Protein 3NPH (pdb70)

Sequence (131 aa):
ELRSRSTEEEVDAVILAVYRQVLGNDHLMSQERLTSAESLLRGREISVRDFVRAVALSEVYRQKFFHSNPQNRFIELNYKHLLGRAPYDQSEIAFHTDLYHQGGYEAEINSYIDSVEYTENFGDWVVPYFR

B-factor: mean 25.73, std 10.2, range [13.87, 83.49]

Structure (mmCIF, N/CA/C/O backbone):
data_3NPH
#
_entry.id   3NPH
#
_cell.length_a   55.675
_cell.length_b   55.675
_cell.length_c   79.187
_cell.angle_alpha   90.00
_cell.angle_beta   90.00
_cell.angle_gamma   90.00
#
_symmetry.space_group_name_H-M   'P 41 21 2'
#
loop_
_entity.id
_entity.type
_entity.pdbx_description
1 polymer 'Phycobilisome 32.1 kDa linker polypeptide, phycocyanin-associated, rod 2'
2 water water
#
loop_
_atom_site.group_PDB
_atom_site.id
_atom_site.type_symbol
_atom_site.label_atom_id
_atom_site.label_alt_id
_atom_site.label_comp_id
_atom_site.label_asym_id
_atom_site.label_entity_id
_atom_site.label_seq_id
_atom_site.pdbx_PDB_ins_code
_atom_site.Cartn_x
_atom_site.Cartn_y
_atom_site.Cartn_z
_atom_site.occupancy
_atom_site.B_iso_or_equiv
_atom_site.auth_seq_id
_atom_site.auth_comp_id
_atom_site.auth_asym_id
_atom_site.auth_atom_id
_atom_site.pdbx_PDB_model_num
ATOM 1 N N . GLU A 1 5 ? 41.586 0.062 41.200 1.00 33.91 5 GLU B N 1
ATOM 2 C CA . GLU A 1 5 ? 41.536 -0.983 40.177 1.00 33.52 5 GLU B CA 1
ATOM 3 C C . GLU A 1 5 ? 42.740 -0.963 39.245 1.00 34.55 5 GLU B C 1
ATOM 4 O O . GLU A 1 5 ? 43.050 0.068 38.649 1.00 28.04 5 GLU B O 1
ATOM 10 N N . LEU A 1 6 ? 43.373 -2.126 39.098 1.00 33.51 6 LEU B N 1
ATOM 11 C CA . LEU A 1 6 ? 44.584 -2.298 38.304 1.00 34.62 6 LEU B CA 1
ATOM 12 C C . LEU A 1 6 ? 44.320 -3.289 37.162 1.00 39.87 6 LEU B C 1
ATOM 13 O O . LEU A 1 6 ? 43.479 -4.174 37.291 1.00 39.60 6 LEU B O 1
ATOM 18 N N . ARG A 1 7 ? 45.034 -3.127 36.050 1.00 39.90 7 ARG B N 1
ATOM 19 C CA . ARG A 1 7 ? 45.030 -4.065 34.918 1.00 42.64 7 ARG B CA 1
ATOM 20 C C . ARG A 1 7 ? 45.422 -5.506 35.293 1.00 52.20 7 ARG B C 1
ATOM 21 O O . ARG A 1 7 ? 44.893 -6.080 36.245 1.00 57.93 7 ARG B O 1
ATOM 29 N N . SER A 1 8 ? 46.349 -6.066 34.509 1.00 52.96 8 SER B N 1
ATOM 30 C CA . SER A 1 8 ? 47.004 -7.355 34.737 1.00 51.52 8 SER B CA 1
ATOM 31 C C . SER A 1 8 ? 46.553 -8.383 33.707 1.00 57.35 8 SER B C 1
ATOM 32 O O . SER A 1 8 ? 46.347 -8.051 32.539 1.00 55.96 8 SER B O 1
ATOM 35 N N . ARG A 1 9 ? 46.459 -9.631 34.158 1.00 64.14 9 ARG B N 1
ATOM 36 C CA . ARG A 1 9 ? 45.939 -10.736 33.380 1.00 64.01 9 ARG B CA 1
ATOM 37 C C . ARG A 1 9 ? 44.982 -11.639 34.128 1.00 63.34 9 ARG B C 1
ATOM 38 O O . ARG A 1 9 ? 45.394 -12.644 34.645 1.00 64.65 9 ARG B O 1
ATOM 46 N N . SER A 1 10 ? 43.704 -11.286 34.144 1.00 63.16 10 SER B N 1
ATOM 47 C CA . SER A 1 10 ? 42.682 -12.200 34.664 1.00 65.26 10 SER B CA 1
ATOM 48 C C . SER A 1 10 ? 41.245 -11.694 34.354 1.00 60.98 10 SER B C 1
ATOM 49 O O . SER A 1 10 ? 40.273 -12.419 34.124 1.00 64.27 10 SER B O 1
ATOM 52 N N . THR A 1 11 ? 41.170 -10.410 34.477 1.00 59.73 11 THR B N 1
ATOM 53 C CA . THR A 1 11 ? 40.547 -9.555 33.545 1.00 56.73 11 THR B CA 1
ATOM 54 C C . THR A 1 11 ? 39.434 -10.324 32.899 1.00 49.50 11 THR B C 1
ATOM 55 O O . THR A 1 11 ? 39.231 -11.462 33.169 1.00 56.39 11 THR B O 1
ATOM 59 N N . GLU A 1 12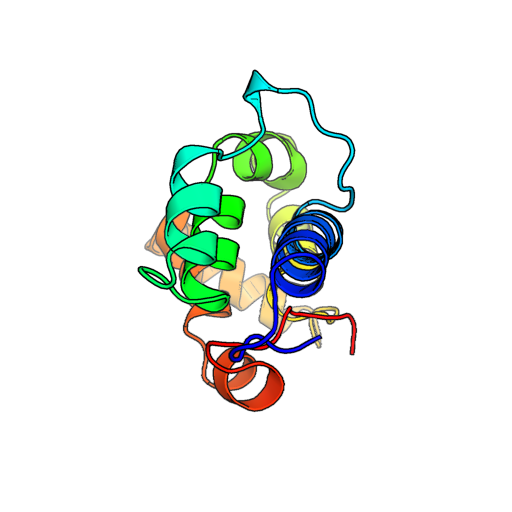 ? 38.735 -9.663 32.027 1.00 48.90 12 GLU B N 1
ATOM 60 C CA . GLU A 1 12 ? 37.562 -10.156 31.381 1.00 48.79 12 GLU B CA 1
ATOM 61 C C . GLU A 1 12 ? 36.406 -9.467 32.083 1.00 42.82 12 GLU B C 1
ATOM 62 O O . GLU A 1 12 ? 35.906 -8.524 31.560 1.00 40.56 12 GLU B O 1
ATOM 68 N N . GLU A 1 13 ? 36.040 -9.891 33.283 1.00 43.13 13 GLU B N 1
ATOM 69 C CA . GLU A 1 13 ? 35.176 -9.086 34.161 1.00 42.92 13 GLU B CA 1
ATOM 70 C C . GLU A 1 13 ? 35.995 -7.920 34.605 1.00 38.44 13 GLU B C 1
ATOM 71 O O . GLU A 1 13 ? 35.487 -6.844 34.779 1.00 35.23 13 GLU B O 1
ATOM 77 N N . GLU A 1 14 ? 37.280 -8.156 34.837 1.00 39.55 14 GLU B N 1
ATOM 78 C CA . GLU A 1 14 ? 38.145 -7.095 35.344 1.00 39.69 14 GLU B CA 1
ATOM 79 C C . GLU A 1 14 ? 38.330 -6.030 34.322 1.00 32.77 14 GLU B C 1
ATOM 80 O O . GLU A 1 14 ? 38.241 -4.884 34.616 1.00 27.14 14 GLU B O 1
ATOM 86 N N . VAL A 1 15 ? 38.612 -6.442 33.107 1.00 34.10 15 VAL B N 1
ATOM 87 C CA . VAL A 1 15 ? 38.731 -5.481 32.023 1.00 32.64 15 VAL B CA 1
ATOM 88 C C . VAL A 1 15 ? 37.451 -4.662 31.918 1.00 29.55 15 VAL B C 1
ATOM 89 O O . VAL A 1 15 ? 37.492 -3.441 31.826 1.00 26.16 15 VAL B O 1
ATOM 93 N N . ASP A 1 16 ? 36.310 -5.342 31.937 1.00 30.27 16 ASP B N 1
ATOM 94 C CA . ASP A 1 16 ? 35.032 -4.654 31.844 1.00 27.28 16 ASP B CA 1
ATOM 95 C C . ASP A 1 16 ? 34.908 -3.593 32.945 1.00 26.35 16 ASP B C 1
ATOM 96 O O . ASP A 1 16 ? 34.525 -2.460 32.672 1.00 24.43 16 ASP B O 1
ATOM 101 N N . ALA A 1 17 ? 35.241 -3.964 34.180 1.00 23.53 17 ALA B N 1
ATOM 102 C CA . ALA A 1 17 ? 35.163 -3.045 35.312 1.00 25.39 17 ALA B CA 1
ATOM 103 C C . ALA A 1 17 ? 36.139 -1.879 35.156 1.00 22.61 17 ALA B C 1
ATOM 104 O O . ALA A 1 17 ? 35.833 -0.748 35.525 1.00 19.87 17 ALA B O 1
ATOM 106 N N . VAL A 1 18 ? 37.322 -2.160 34.623 1.00 24.23 18 VAL B N 1
ATOM 107 C CA . VAL A 1 18 ? 38.302 -1.095 34.412 1.00 24.54 18 VAL B CA 1
ATOM 108 C C . VAL A 1 18 ? 37.751 -0.062 33.438 1.00 21.22 18 VAL B C 1
ATOM 109 O O . VAL A 1 18 ? 37.786 1.144 33.697 1.00 20.37 18 VAL B O 1
ATOM 113 N N . ILE A 1 19 ? 37.239 -0.555 32.318 1.00 20.51 19 ILE B N 1
ATOM 114 C CA . ILE A 1 19 ? 36.647 0.301 31.303 1.00 20.99 19 ILE B CA 1
ATOM 115 C C . ILE A 1 19 ? 35.565 1.219 31.874 1.00 19.23 19 ILE B C 1
ATOM 116 O O . ILE A 1 19 ? 35.618 2.425 31.680 1.00 18.44 19 ILE B O 1
ATOM 121 N N . LEU A 1 20 ? 34.585 0.655 32.578 1.00 20.39 20 LEU B N 1
ATOM 122 C CA . LEU A 1 20 ? 33.522 1.473 33.156 1.00 19.09 20 LEU B CA 1
ATOM 123 C C . LEU A 1 20 ? 34.067 2.469 34.173 1.00 17.97 20 LEU B C 1
ATOM 124 O O . LEU A 1 20 ? 33.648 3.618 34.209 1.00 21.06 20 LEU B O 1
ATOM 129 N N . ALA A 1 21 ? 34.986 2.010 35.012 1.00 19.40 21 ALA B N 1
ATOM 130 C CA . ALA A 1 21 ? 35.603 2.863 36.026 1.00 19.42 21 ALA B CA 1
ATOM 131 C C . ALA A 1 21 ? 36.315 4.076 35.417 1.00 20.14 21 ALA B C 1
ATOM 132 O O . ALA A 1 21 ? 36.278 5.179 35.980 1.00 19.11 21 ALA B O 1
ATOM 134 N N . VAL A 1 22 ? 36.964 3.881 34.272 1.00 19.20 22 VAL B N 1
ATOM 135 C CA . VAL A 1 22 ? 37.614 5.011 33.594 1.00 17.63 22 VAL B CA 1
ATOM 136 C C . VAL A 1 22 ? 36.583 6.060 33.170 1.00 18.61 22 VAL B C 1
ATOM 137 O O . VAL A 1 22 ? 36.774 7.274 33.371 1.00 17.28 22 VAL B O 1
ATOM 141 N N . TYR A 1 23 ? 35.481 5.591 32.590 1.00 18.08 23 TYR B N 1
ATOM 142 C CA . TYR A 1 23 ? 34.392 6.481 32.219 1.00 20.09 23 TYR B CA 1
ATOM 143 C C . TYR A 1 23 ? 33.875 7.251 33.424 1.00 18.49 23 TYR B C 1
ATOM 144 O O . TYR A 1 23 ? 33.691 8.464 33.354 1.00 16.70 23 TYR B O 1
ATOM 153 N N . ARG A 1 24 ? 33.629 6.542 34.525 1.00 18.14 24 ARG B N 1
ATOM 154 C CA . ARG A 1 24 ? 33.127 7.185 35.740 1.00 19.69 24 ARG B CA 1
ATOM 155 C C . ARG A 1 24 ? 34.072 8.259 36.256 1.00 18.85 24 ARG B C 1
ATOM 156 O O . ARG A 1 24 ? 33.640 9.357 36.614 1.00 19.55 24 ARG B O 1
ATOM 164 N N . GLN A 1 25 ? 35.364 7.952 36.287 1.00 20.83 25 GLN B N 1
ATOM 165 C CA . GLN A 1 25 ? 36.336 8.911 36.803 1.00 18.53 25 GLN B CA 1
ATOM 166 C C . GLN A 1 25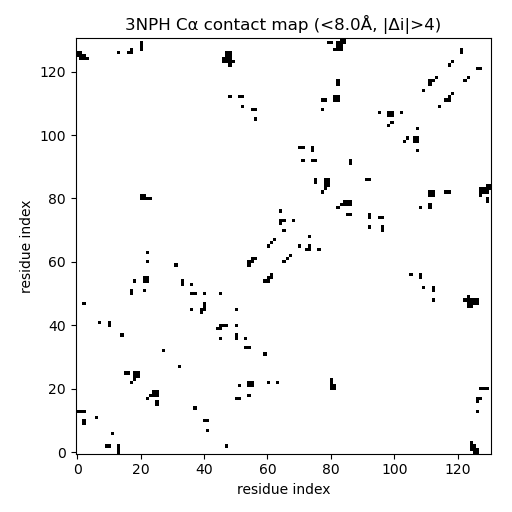 ? 36.538 10.113 35.875 1.00 18.85 25 GLN B C 1
ATOM 167 O O . GLN A 1 25 ? 36.537 11.271 36.313 1.00 17.65 25 GLN B O 1
ATOM 173 N N . VAL A 1 26 ? 36.712 9.830 34.591 1.00 19.58 26 VAL B N 1
ATOM 174 C CA . VAL A 1 26 ? 37.131 10.845 33.633 1.00 14.64 26 VAL B CA 1
ATOM 175 C C . VAL A 1 26 ? 35.969 11.687 33.119 1.00 20.07 26 VAL B C 1
ATOM 176 O O . VAL A 1 26 ? 36.107 12.900 32.936 1.00 17.88 26 VAL B O 1
ATOM 180 N N . LEU A 1 27 ? 34.820 11.050 32.914 1.00 18.97 27 LEU B N 1
ATOM 181 C CA . LEU A 1 27 ? 33.645 11.745 32.386 1.00 20.57 27 LEU B CA 1
ATOM 182 C C . LEU A 1 27 ? 32.557 12.000 33.431 1.00 22.34 27 LEU B C 1
ATOM 183 O O . LEU A 1 27 ? 31.639 12.804 33.208 1.00 22.44 27 LEU B O 1
ATOM 188 N N . GLY A 1 28 ? 32.658 11.317 34.567 1.00 19.19 28 GLY B N 1
ATOM 189 C CA . GLY A 1 28 ? 31.695 11.485 35.639 1.00 20.61 28 GLY B CA 1
ATOM 190 C C . GLY A 1 28 ? 30.598 10.430 35.650 1.00 20.14 28 GLY B C 1
ATOM 191 O O . GLY A 1 28 ? 29.833 10.354 36.607 1.00 21.07 28 GLY B O 1
ATOM 192 N N . ASN A 1 29 ? 30.521 9.618 34.596 1.00 18.66 29 ASN B N 1
ATOM 193 C CA . ASN A 1 29 ? 29.530 8.538 34.528 1.00 22.54 29 ASN B CA 1
ATOM 194 C C . ASN A 1 29 ? 29.833 7.488 33.449 1.00 22.12 29 ASN B C 1
ATOM 195 O O . ASN A 1 29 ? 30.586 7.751 32.508 1.00 21.22 29 ASN B O 1
ATOM 200 N N . ASP A 1 30 ? 29.235 6.305 33.593 1.00 15.62 30 ASP B N 1
ATOM 201 C CA . ASP A 1 30 ? 29.476 5.205 32.662 1.00 20.70 30 ASP B CA 1
ATOM 202 C C . ASP A 1 30 ? 28.189 4.800 31.938 1.00 20.67 30 ASP B C 1
ATOM 203 O O . ASP A 1 30 ? 28.043 3.669 31.469 1.00 22.27 30 ASP B O 1
ATOM 208 N N . HIS A 1 31 ? 27.256 5.737 31.858 1.00 18.52 31 HIS B N 1
ATOM 209 C CA . HIS A 1 31 ? 26.005 5.504 31.144 1.00 20.22 31 HIS B CA 1
ATOM 210 C C . HIS A 1 31 ? 25.877 6.552 30.046 1.00 19.52 31 HIS B C 1
ATOM 211 O O . HIS A 1 31 ? 25.062 7.469 30.107 1.00 19.74 31 HIS B O 1
ATOM 218 N N . LEU A 1 32 ? 26.745 6.401 29.052 1.00 18.56 32 LEU B N 1
ATOM 219 C CA . LEU A 1 32 ? 26.836 7.289 27.910 1.00 19.43 32 LEU B CA 1
ATOM 220 C C . LEU A 1 32 ? 26.003 6.717 26.774 1.00 18.19 32 LEU B C 1
ATOM 221 O O . LEU A 1 32 ? 25.610 5.555 26.824 1.00 20.07 32 LEU B O 1
ATOM 226 N N . MET A 1 33 ? 25.733 7.530 25.757 1.00 17.83 33 MET B N 1
ATOM 227 C CA . MET A 1 33 ? 25.123 7.029 24.522 1.00 20.74 33 MET B CA 1
ATOM 228 C C . MET A 1 33 ? 26.131 6.170 23.785 1.00 19.42 33 MET B C 1
ATOM 229 O O . MET A 1 33 ? 27.337 6.331 23.970 1.00 18.47 33 MET B O 1
ATOM 234 N N . SER A 1 34 ? 25.651 5.299 22.906 1.00 17.94 34 SER B N 1
ATOM 235 C CA . SER A 1 34 ? 26.560 4.420 22.174 1.00 23.19 34 SER B CA 1
ATOM 236 C C . SER A 1 34 ? 27.485 5.200 21.237 1.00 22.27 34 SER B C 1
ATOM 237 O O . SER A 1 34 ? 28.625 4.791 21.022 1.00 20.16 34 SER B O 1
ATOM 240 N N . GLN A 1 35 ? 27.016 6.336 20.713 1.00 18.92 35 GLN B N 1
ATOM 241 C CA . GLN A 1 35 ? 27.848 7.172 19.850 1.00 20.67 35 GLN B CA 1
ATOM 242 C C . GLN A 1 35 ? 29.017 7.780 20.627 1.00 20.57 35 GLN B C 1
ATOM 243 O O . GLN A 1 35 ? 30.021 8.187 20.041 1.00 20.79 35 GLN B O 1
ATOM 249 N N . GLU A 1 36 ? 28.873 7.830 21.946 1.00 17.80 36 GLU B N 1
ATOM 250 C CA . GLU A 1 36 ? 29.885 8.415 22.810 1.00 19.85 36 GLU B CA 1
ATOM 251 C C . GLU A 1 36 ? 30.927 7.387 23.256 1.00 19.46 36 GLU B C 1
ATOM 252 O O . GLU A 1 36 ? 32.044 7.750 23.606 1.00 21.66 36 GLU B O 1
ATOM 258 N N . ARG A 1 37 ? 30.552 6.112 23.270 1.00 19.42 37 ARG B N 1
ATOM 259 C CA . ARG A 1 37 ? 31.468 5.067 23.707 1.00 22.50 37 ARG B CA 1
ATOM 260 C C . ARG A 1 37 ? 32.615 5.012 22.705 1.00 21.27 37 ARG B C 1
ATOM 261 O O . ARG A 1 37 ? 32.370 4.948 21.509 1.00 22.39 37 ARG B O 1
ATOM 269 N N . LEU A 1 38 ? 33.853 5.076 23.194 1.00 18.75 38 LEU B N 1
ATOM 270 C CA . LEU A 1 38 ? 35.034 4.921 22.342 1.00 20.45 38 LEU B CA 1
ATOM 271 C C . LEU A 1 38 ? 35.339 3.441 22.153 1.00 21.73 38 LEU B C 1
ATOM 272 O O . LEU A 1 38 ? 36.320 2.909 22.662 1.00 19.99 38 LEU B O 1
ATOM 277 N N . THR A 1 39 ? 34.473 2.775 21.416 1.00 23.60 39 THR B N 1
ATOM 278 C CA . THR A 1 39 ? 34.522 1.323 21.337 1.00 21.71 39 THR B CA 1
ATOM 279 C C . THR A 1 39 ? 35.834 0.792 20.758 1.00 21.06 39 THR B C 1
ATOM 280 O O . THR A 1 39 ? 36.348 -0.224 21.225 1.00 19.34 39 THR B O 1
ATOM 284 N N . SER A 1 40 ? 36.386 1.499 19.775 1.00 22.15 40 SER B N 1
ATOM 285 C CA . SER A 1 40 ? 37.683 1.134 19.202 1.00 22.32 40 SER B CA 1
ATOM 286 C C . SER A 1 40 ? 38.786 1.069 20.254 1.00 19.88 40 SER B C 1
ATOM 287 O O . SER A 1 40 ? 39.579 0.128 20.284 1.00 19.72 40 SER B O 1
ATOM 290 N N . ALA A 1 41 ? 38.846 2.071 21.121 1.00 18.31 41 ALA B N 1
ATOM 291 C CA . ALA A 1 41 ? 39.904 2.104 22.124 1.00 21.83 41 ALA B CA 1
ATOM 292 C C . ALA A 1 41 ? 39.648 1.086 23.237 1.00 21.84 41 ALA B C 1
ATOM 293 O O . ALA A 1 41 ? 40.585 0.509 23.798 1.00 20.23 41 ALA B O 1
ATOM 295 N N . GLU A 1 42 ? 38.375 0.876 23.555 1.00 19.10 42 GLU B N 1
ATOM 296 C CA . GLU A 1 42 ? 37.976 -0.183 24.488 1.00 17.72 42 GLU B CA 1
ATOM 297 C C . GLU A 1 42 ? 38.483 -1.538 24.004 1.00 21.21 42 GLU B C 1
ATOM 298 O O . GLU A 1 42 ? 39.012 -2.335 24.776 1.00 23.10 42 GLU B O 1
ATOM 304 N N . SER A 1 43 ? 38.315 -1.795 22.717 1.00 20.82 43 SER B N 1
ATOM 305 C CA . SER A 1 43 ? 38.806 -3.037 22.131 1.00 26.27 43 SER B CA 1
ATOM 306 C C . SER A 1 43 ? 40.323 -3.164 22.283 1.00 22.43 43 SER B C 1
ATOM 307 O O . SER A 1 43 ? 40.824 -4.224 22.641 1.00 24.68 43 SER B O 1
ATOM 310 N N . LEU A 1 44 ? 41.050 -2.081 22.023 1.00 22.38 44 LEU B N 1
ATOM 311 C CA . LEU A 1 44 ? 42.505 -2.109 22.172 1.00 22.71 44 LEU B CA 1
ATOM 312 C C . LEU A 1 44 ? 42.931 -2.428 23.609 1.00 24.94 44 LEU B C 1
ATOM 313 O O . LEU A 1 44 ? 43.823 -3.240 23.837 1.00 25.56 44 LEU B O 1
ATOM 318 N N . LEU A 1 45 ? 42.285 -1.788 24.574 1.00 20.89 45 LEU B N 1
ATOM 319 C CA . LEU A 1 45 ? 42.587 -2.020 25.976 1.00 20.71 45 LEU B CA 1
ATOM 320 C C . LEU A 1 45 ? 42.332 -3.491 26.338 1.00 26.45 45 LEU B C 1
ATOM 321 O O . LEU A 1 45 ? 43.189 -4.166 26.927 1.00 23.84 45 LEU B O 1
ATOM 326 N N . ARG A 1 46 ? 41.159 -3.987 25.954 1.00 24.66 46 ARG B N 1
ATOM 327 C CA . ARG A 1 46 ? 40.794 -5.378 26.193 1.00 26.88 46 ARG B CA 1
ATOM 328 C C . ARG A 1 46 ? 41.807 -6.346 25.574 1.00 28.15 46 ARG B C 1
ATOM 329 O O . ARG A 1 46 ? 42.178 -7.348 26.190 1.00 29.16 46 ARG B O 1
ATOM 337 N N . GLY A 1 47 ? 42.253 -6.032 24.362 1.00 27.02 47 GLY B N 1
ATOM 338 C CA . GLY A 1 47 ? 43.234 -6.841 23.662 1.00 27.56 47 GLY B CA 1
ATOM 339 C C . GLY A 1 47 ? 44.651 -6.609 24.148 1.00 30.16 47 GLY B C 1
ATOM 340 O O . GLY A 1 47 ? 45.601 -7.184 23.614 1.00 29.82 47 GLY B O 1
ATOM 341 N N . ARG A 1 48 ? 44.795 -5.765 25.165 1.00 32.02 48 ARG B N 1
ATOM 342 C CA . ARG A 1 48 ? 46.107 -5.437 25.725 1.00 32.31 48 ARG B CA 1
ATOM 343 C C . ARG A 1 48 ? 47.023 -4.746 24.728 1.00 33.13 48 ARG B C 1
ATOM 344 O O . ARG A 1 48 ? 48.244 -4.898 24.789 1.00 35.05 48 ARG B O 1
ATOM 352 N N . GLU A 1 49 ? 46.437 -3.980 23.814 1.00 27.28 49 GLU B N 1
ATOM 353 C CA . GLU A 1 49 ? 47.217 -3.276 22.811 1.00 23.79 49 GLU B CA 1
ATOM 354 C C . GLU A 1 49 ? 47.534 -1.844 23.240 1.00 24.34 49 GLU B C 1
ATOM 355 O O . GLU A 1 49 ? 48.434 -1.203 22.688 1.00 26.72 49 GLU B O 1
ATOM 361 N N . ILE A 1 50 ? 46.772 -1.345 24.210 1.00 25.60 50 ILE B N 1
ATOM 362 C CA . ILE A 1 50 ? 47.074 -0.075 24.858 1.00 27.49 50 ILE B CA 1
ATOM 363 C C . ILE A 1 50 ? 46.947 -0.228 26.370 1.00 23.21 50 ILE B C 1
ATOM 364 O O . ILE A 1 50 ? 46.484 -1.254 26.860 1.00 21.21 50 ILE B O 1
ATOM 369 N N . SER A 1 51 ? 47.384 0.792 27.106 1.00 23.01 51 SER B N 1
ATOM 370 C CA . SER A 1 51 ? 47.383 0.739 28.557 1.00 22.42 51 SER B CA 1
ATOM 371 C C . SER A 1 51 ? 46.165 1.467 29.110 1.00 20.21 51 SER B C 1
ATOM 372 O O . SER A 1 51 ? 45.397 2.077 28.361 1.00 17.92 51 SER B O 1
ATOM 375 N N . VAL A 1 52 ? 45.988 1.404 30.425 1.00 20.67 52 VAL B N 1
ATOM 376 C CA . VAL A 1 52 ? 44.933 2.175 31.075 1.00 18.71 52 VAL B CA 1
ATOM 377 C C . VAL A 1 52 ? 45.133 3.681 30.848 1.00 17.98 52 VAL B C 1
ATOM 378 O O . VAL A 1 52 ? 44.181 4.400 30.584 1.00 16.03 52 VAL B O 1
ATOM 382 N N . ARG A 1 53 ? 46.380 4.145 30.934 1.00 18.17 53 ARG B N 1
ATOM 383 C CA . ARG A 1 53 ? 46.714 5.552 30.683 1.00 18.56 53 ARG B CA 1
ATOM 384 C C . ARG A 1 53 ? 46.338 5.985 29.258 1.00 17.73 53 ARG B C 1
ATOM 385 O O . ARG A 1 53 ? 45.763 7.063 29.036 1.00 15.84 53 ARG B O 1
ATOM 393 N N . ASP A 1 54 ? 46.671 5.134 28.291 1.00 18.21 54 ASP B N 1
ATOM 394 C CA . ASP A 1 54 ? 46.320 5.383 26.903 1.00 17.50 54 ASP B CA 1
ATOM 395 C C . ASP A 1 54 ? 44.818 5.536 26.782 1.00 16.85 54 ASP B C 1
ATOM 396 O O . ASP A 1 54 ? 44.327 6.357 26.003 1.00 16.69 54 ASP B O 1
ATOM 401 N N . PHE A 1 55 ? 44.083 4.730 27.541 1.00 17.54 55 PHE B N 1
ATOM 402 C CA . PHE A 1 55 ? 42.632 4.729 27.415 1.00 16.73 55 PHE B CA 1
ATOM 403 C C . PHE A 1 55 ? 42.018 5.950 28.077 1.00 18.59 55 PHE B C 1
ATOM 404 O O . PHE A 1 55 ? 41.081 6.563 27.554 1.00 16.88 55 PHE B O 1
ATOM 412 N N . VAL A 1 56 ? 42.561 6.304 29.235 1.00 15.93 56 VAL B N 1
ATOM 413 C CA . VAL A 1 56 ? 42.223 7.559 29.894 1.00 17.85 56 VAL B CA 1
ATOM 414 C C . VAL A 1 56 ? 42.419 8.736 28.937 1.00 15.66 56 VAL B C 1
ATOM 415 O O . VAL A 1 56 ? 41.545 9.599 28.808 1.00 15.80 56 VAL B O 1
ATOM 419 N N . ARG A 1 57 ? 43.550 8.747 28.239 1.00 15.65 57 ARG B N 1
ATOM 420 C CA . ARG A 1 57 ? 43.881 9.824 27.313 1.00 16.54 57 ARG B CA 1
ATOM 421 C C . ARG A 1 57 ? 42.870 9.904 26.160 1.00 17.85 57 ARG B C 1
ATOM 422 O O . ARG A 1 57 ? 42.402 10.987 25.798 1.00 15.68 57 ARG B O 1
ATOM 430 N N . ALA A 1 58 ? 42.527 8.755 25.589 1.00 17.42 58 ALA B N 1
ATOM 431 C CA . ALA A 1 58 ? 41.590 8.727 24.474 1.00 19.60 58 ALA B CA 1
ATOM 432 C C . ALA A 1 58 ? 40.234 9.307 24.886 1.00 19.31 58 ALA B C 1
ATOM 433 O O . ALA A 1 58 ? 39.595 10.025 24.114 1.00 18.41 58 ALA B O 1
ATOM 435 N N . VAL A 1 59 ? 39.816 9.019 26.114 1.00 17.01 59 VAL B N 1
ATOM 436 C CA . VAL A 1 59 ? 38.561 9.559 26.631 1.00 15.30 59 VAL B CA 1
ATOM 437 C C . VAL A 1 59 ? 38.678 11.082 26.803 1.00 15.20 59 VAL B C 1
ATOM 438 O O . VAL A 1 59 ? 37.797 11.835 26.373 1.00 16.52 59 VAL B O 1
ATOM 442 N N . ALA A 1 60 ? 39.772 11.537 27.405 1.00 15.79 60 ALA B N 1
ATOM 443 C CA . ALA A 1 60 ? 39.934 12.971 27.676 1.00 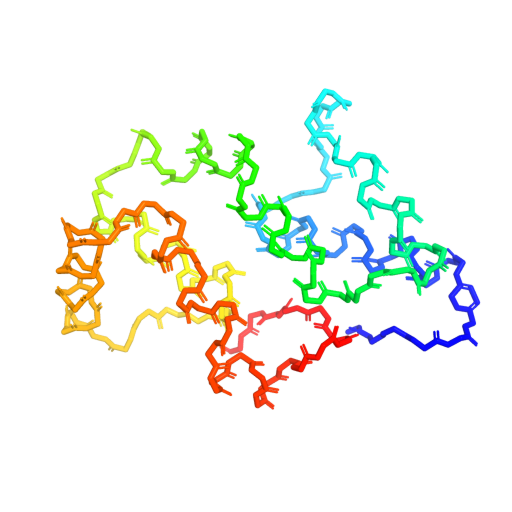16.28 60 ALA B CA 1
ATOM 444 C C . ALA A 1 60 ? 40.121 13.795 26.398 1.00 17.14 60 ALA B C 1
ATOM 445 O O . ALA A 1 60 ? 39.853 14.997 26.387 1.00 15.88 60 ALA B O 1
ATOM 447 N N . LEU A 1 61 ? 40.594 13.190 25.334 1.00 15.03 61 LEU B N 1
ATOM 448 C CA . LEU A 1 61 ? 40.825 13.887 24.124 1.00 14.90 61 LEU B CA 1
ATOM 449 C C . LEU A 1 61 ? 39.611 13.764 23.188 1.00 14.71 61 LEU B C 1
ATOM 450 O O . LEU A 1 61 ? 39.588 14.342 22.141 1.00 15.53 61 LEU B O 1
ATOM 455 N N . SER A 1 62 ? 38.634 12.975 23.596 1.00 14.97 62 SER B N 1
ATOM 456 C CA . SER A 1 62 ? 37.464 12.751 22.747 1.00 15.13 62 SER B CA 1
ATOM 457 C C . SER A 1 62 ? 36.527 13.948 22.698 1.00 15.86 62 SER B C 1
ATOM 458 O O . SER A 1 62 ? 36.549 14.833 23.572 1.00 15.32 62 SER B O 1
ATOM 461 N N . GLU A 1 63 ? 35.681 13.950 21.677 1.00 16.12 63 GLU B N 1
ATOM 462 C CA . GLU A 1 63 ? 34.643 14.972 21.574 1.00 16.04 63 GLU B CA 1
ATOM 463 C C . GLU A 1 63 ? 33.704 14.929 22.783 1.00 19.79 63 GLU B C 1
ATOM 464 O O . GLU A 1 63 ? 33.172 15.964 23.184 1.00 18.97 63 GLU B O 1
ATOM 470 N N . VAL A 1 64 ? 33.528 13.753 23.392 1.00 16.36 64 VAL B N 1
ATOM 471 C CA . VAL A 1 64 ? 32.696 13.650 24.601 1.00 19.41 64 VAL B CA 1
ATOM 472 C C . VAL A 1 64 ? 33.225 14.560 25.729 1.00 17.12 64 VAL B C 1
ATOM 473 O O . VAL A 1 64 ? 32.485 15.353 26.320 1.00 17.23 64 VAL B O 1
ATOM 477 N N . TYR A 1 65 ? 34.516 14.453 26.013 1.00 17.83 65 TYR B N 1
ATOM 478 C CA . TYR A 1 65 ? 35.127 15.283 27.054 1.00 18.62 65 TYR B CA 1
ATOM 479 C C . TYR A 1 65 ? 35.129 16.761 26.665 1.00 16.68 65 TYR B C 1
ATOM 480 O O . TYR A 1 65 ? 34.820 17.631 27.486 1.00 19.72 65 TYR B O 1
ATOM 489 N N . ARG A 1 66 ? 35.482 17.043 25.414 1.00 19.04 66 ARG B N 1
ATOM 490 C CA . ARG A 1 66 ? 35.481 18.412 24.920 1.00 17.52 66 ARG B CA 1
ATOM 491 C C . ARG A 1 66 ? 34.128 19.091 25.118 1.00 19.11 66 ARG B C 1
ATOM 492 O O . ARG A 1 66 ? 34.060 20.179 25.685 1.00 20.23 66 ARG B O 1
ATOM 500 N N . GLN A 1 67 ? 33.056 18.444 24.671 1.00 17.73 67 GLN B N 1
ATOM 501 C CA . GLN A 1 67 ? 31.719 19.021 24.838 1.00 20.10 67 GLN B CA 1
ATOM 502 C C . GLN A 1 67 ? 31.253 19.054 26.290 1.00 22.10 67 GLN B C 1
ATOM 503 O O . GLN A 1 67 ? 30.524 19.971 26.687 1.00 24.82 67 GLN B O 1
ATOM 509 N N . LYS A 1 68 ? 31.638 18.059 27.084 1.00 18.57 68 LYS B N 1
ATOM 510 C CA . LYS A 1 68 ? 31.158 18.011 28.464 1.00 20.22 68 LYS B CA 1
ATOM 511 C C . LYS A 1 68 ? 31.779 19.064 29.395 1.00 21.26 68 LYS B C 1
ATOM 512 O O . LYS A 1 68 ? 31.051 19.750 30.125 1.00 21.41 68 LYS B O 1
ATOM 518 N N . PHE A 1 69 ? 33.108 19.206 29.353 1.00 20.33 69 PHE B N 1
ATOM 519 C CA . PH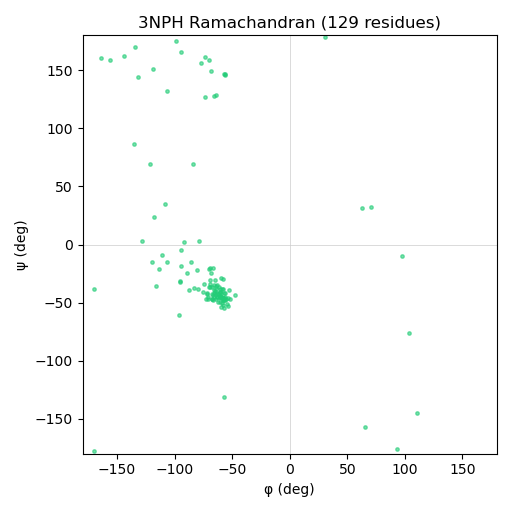E A 1 69 ? 33.842 20.075 30.292 1.00 23.01 69 PHE B CA 1
ATOM 520 C C . PHE A 1 69 ? 34.530 21.313 29.693 1.00 19.68 69 PHE B C 1
ATOM 521 O O . PHE A 1 69 ? 34.830 22.275 30.412 1.00 20.01 69 PHE B O 1
ATOM 529 N N . PHE A 1 70 ? 34.783 21.287 28.390 1.00 18.46 70 PHE B N 1
ATOM 530 C CA . PHE A 1 70 ? 35.616 22.303 27.748 1.00 19.90 70 PHE B CA 1
ATOM 531 C C . PHE A 1 70 ? 34.807 23.437 27.102 1.00 21.53 70 PHE B C 1
ATOM 532 O O . PHE A 1 70 ? 34.929 24.598 27.491 1.00 22.22 70 PHE B O 1
ATOM 540 N N . HIS A 1 71 ? 33.966 23.091 26.137 1.00 19.08 71 HIS B N 1
ATOM 541 C CA . HIS A 1 71 ? 33.342 24.102 25.283 1.00 22.72 71 HIS B CA 1
ATOM 542 C C . HIS A 1 71 ? 32.385 25.059 25.994 1.00 31.09 71 HIS B C 1
ATOM 543 O O . HIS A 1 71 ? 32.379 26.258 25.705 1.00 37.93 71 HIS B O 1
ATOM 550 N N . SER A 1 72 ? 31.589 24.541 26.919 1.00 29.56 72 SER B N 1
ATOM 551 C CA . SER A 1 72 ? 30.574 25.373 27.573 1.00 34.69 72 SER B CA 1
ATOM 552 C C . SER A 1 72 ? 30.930 25.673 29.023 1.00 33.97 72 SER B C 1
ATOM 553 O O . SER A 1 72 ? 30.053 25.766 29.885 1.00 35.57 72 SER B O 1
ATOM 556 N N . ASN A 1 73 ? 32.223 25.821 29.286 1.00 27.93 73 ASN B N 1
ATOM 557 C CA . ASN A 1 73 ? 32.689 26.181 30.614 1.00 26.73 73 ASN B CA 1
ATOM 558 C C . ASN A 1 73 ? 33.682 27.308 30.520 1.00 26.68 73 ASN B C 1
ATOM 559 O O . ASN A 1 73 ? 34.455 27.376 29.567 1.00 23.92 73 ASN B O 1
ATOM 564 N N . PRO A 1 74 ? 33.654 28.216 31.507 1.00 30.58 74 PRO B N 1
ATOM 565 C CA . PRO A 1 74 ? 34.717 29.214 31.622 1.00 27.89 74 PRO B CA 1
ATOM 566 C C . PRO A 1 74 ? 36.046 28.475 31.730 1.00 27.72 74 PRO B C 1
ATOM 567 O O . PRO A 1 74 ? 36.088 27.392 32.307 1.00 24.58 74 PRO B O 1
ATOM 571 N N . GLN A 1 75 ? 37.106 29.051 31.181 1.00 27.33 75 GLN B N 1
ATOM 572 C CA . GLN A 1 75 ? 38.427 28.435 31.214 1.00 27.07 75 GLN B CA 1
ATOM 573 C C . GLN A 1 75 ? 38.849 27.908 32.586 1.00 26.87 75 GLN B C 1
ATOM 574 O O . GLN A 1 75 ? 39.419 26.830 32.680 1.00 26.41 75 GLN B O 1
ATOM 580 N N . ASN A 1 76 ? 38.601 28.671 33.645 1.00 28.24 76 ASN B N 1
ATOM 581 C CA . ASN A 1 76 ? 39.036 28.250 34.976 1.00 29.12 76 ASN B CA 1
ATOM 582 C C . ASN A 1 76 ? 38.253 27.037 35.492 1.00 26.73 76 ASN B C 1
ATOM 583 O O . ASN A 1 76 ? 38.777 26.222 36.261 1.00 27.11 76 ASN B O 1
ATOM 588 N N . ARG A 1 77 ? 36.998 26.915 35.071 1.00 26.58 77 ARG B N 1
ATOM 589 C CA . ARG A 1 77 ? 36.203 25.736 35.413 1.00 25.16 77 ARG B CA 1
ATOM 590 C C . ARG A 1 77 ? 36.691 24.502 34.652 1.00 21.51 77 ARG B C 1
ATOM 591 O O . ARG A 1 77 ? 36.775 23.415 35.215 1.00 21.45 77 ARG B O 1
ATOM 599 N N . PHE A 1 78 ? 36.999 24.683 33.373 1.00 22.72 78 PHE B N 1
ATOM 600 C CA . PHE A 1 78 ? 37.610 23.635 32.547 1.00 21.57 78 PHE B CA 1
ATOM 601 C C . PHE A 1 78 ? 38.856 23.076 33.251 1.00 18.59 78 PHE B C 1
ATOM 602 O O . PHE A 1 78 ? 39.025 21.862 33.380 1.00 19.23 78 PHE B O 1
ATOM 610 N N . ILE A 1 79 ? 39.694 23.979 33.741 1.00 17.18 79 ILE B N 1
ATOM 611 C CA . ILE A 1 79 ? 40.967 23.611 34.370 1.00 17.58 79 ILE B CA 1
ATOM 612 C C . ILE A 1 79 ? 40.733 22.856 35.670 1.00 18.20 79 ILE B C 1
ATOM 613 O O . ILE A 1 79 ? 41.312 21.793 35.902 1.00 17.91 79 ILE B O 1
ATOM 618 N N . GLU A 1 80 ? 39.854 23.394 36.507 1.00 21.42 80 GLU B N 1
ATOM 619 C CA . GLU A 1 80 ? 39.493 22.740 37.761 1.00 19.01 80 GLU B CA 1
ATOM 620 C C . GLU A 1 80 ? 38.973 21.325 37.513 1.00 19.78 80 GLU B C 1
ATOM 621 O O . GLU A 1 80 ? 39.315 20.380 38.233 1.00 19.39 80 GLU B O 1
ATOM 627 N N . LEU A 1 81 ? 38.150 21.187 36.480 1.00 18.29 81 LEU B N 1
ATOM 628 C CA . LEU A 1 81 ? 37.580 19.897 36.101 1.00 18.28 81 LEU B CA 1
ATOM 629 C C . LEU A 1 81 ? 38.638 18.931 35.571 1.00 16.54 81 LEU B C 1
ATOM 630 O O . LEU A 1 81 ? 38.554 17.718 35.797 1.00 18.56 81 LEU B O 1
ATOM 635 N N . ASN A 1 82 ? 39.615 19.463 34.845 1.00 15.30 82 ASN B N 1
ATOM 636 C CA . ASN A 1 82 ? 40.770 18.665 34.433 1.00 18.04 82 ASN B CA 1
ATOM 637 C C . ASN A 1 82 ? 41.488 18.094 35.654 1.00 17.09 82 ASN B C 1
ATOM 638 O O . ASN A 1 82 ? 41.852 16.911 35.687 1.00 16.39 82 ASN B O 1
ATOM 643 N N . TYR A 1 83 ? 41.712 18.938 36.665 1.00 16.46 83 TYR B N 1
ATOM 644 C CA . TYR A 1 83 ? 42.395 18.461 37.860 1.00 17.00 83 TYR B CA 1
ATOM 645 C C . TYR A 1 83 ? 41.595 17.342 38.521 1.00 17.52 83 TYR B C 1
ATOM 646 O O . TYR A 1 83 ? 42.141 16.311 38.878 1.00 17.98 83 TYR B O 1
ATOM 655 N N . LYS A 1 84 ? 40.295 17.543 38.669 1.00 16.90 84 LYS B N 1
ATOM 656 C CA . LYS A 1 84 ? 39.497 16.575 39.390 1.00 18.57 84 LYS B CA 1
ATOM 657 C C . LYS A 1 84 ? 39.393 15.255 38.635 1.00 17.20 84 LYS B C 1
ATOM 658 O O . LYS A 1 84 ? 39.499 14.195 39.236 1.00 19.72 84 LYS B O 1
ATOM 664 N N . HIS A 1 85 ? 39.194 15.325 37.324 1.00 18.36 85 HIS B N 1
ATOM 665 C CA . HIS A 1 85 ? 38.975 14.125 36.505 1.00 18.80 85 HIS B CA 1
ATOM 666 C C . HIS A 1 85 ? 40.245 13.368 36.145 1.00 21.55 85 HIS B C 1
ATOM 667 O O . HIS A 1 85 ? 40.254 12.124 36.114 1.00 20.75 85 HIS B O 1
ATOM 674 N N . LEU A 1 86 ? 41.312 14.110 35.861 1.00 17.24 86 LEU B N 1
ATOM 675 C CA . LEU A 1 86 ? 42.537 13.487 35.353 1.00 16.42 86 LEU B CA 1
ATOM 676 C C . LEU A 1 86 ? 43.571 13.171 36.438 1.00 18.72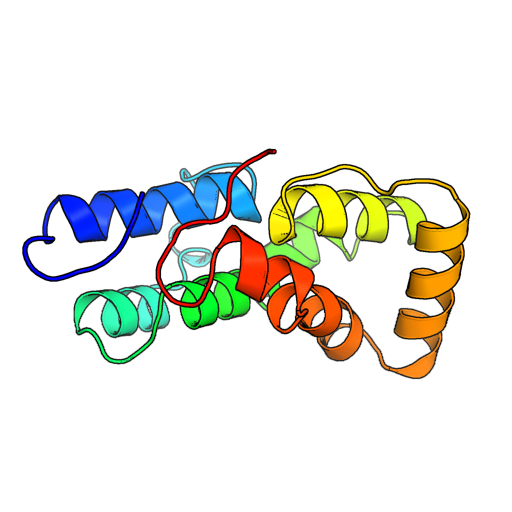 86 LEU B C 1
ATOM 677 O O . LEU A 1 86 ? 44.313 12.178 36.338 1.00 20.48 86 LEU B O 1
ATOM 682 N N . LEU A 1 87 ? 43.620 13.994 37.481 1.00 17.67 87 LEU B N 1
ATOM 683 C CA . LEU A 1 87 ? 44.557 13.746 38.584 1.00 19.08 87 LEU B CA 1
ATOM 684 C C . LEU A 1 87 ? 43.858 13.324 39.886 1.00 21.32 87 LEU B C 1
ATOM 685 O O . LEU A 1 87 ? 44.517 12.946 40.849 1.00 20.10 87 LEU B O 1
ATOM 690 N N . GLY A 1 88 ? 42.531 13.409 39.927 1.00 18.65 88 GLY B N 1
ATOM 691 C CA . GLY A 1 88 ? 41.792 13.026 41.121 1.00 19.74 88 GLY B CA 1
ATOM 692 C C . GLY A 1 88 ? 41.953 13.971 42.306 1.00 22.56 88 GLY B C 1
ATOM 693 O O . GLY A 1 88 ? 41.942 13.550 43.468 1.00 22.89 88 GLY B O 1
ATOM 694 N N . ARG A 1 89 ? 42.124 15.257 42.023 1.00 18.70 89 ARG B N 1
ATOM 695 C CA . ARG A 1 89 ? 42.266 16.236 43.095 1.00 20.99 89 ARG B CA 1
ATOM 696 C C . ARG A 1 89 ? 41.870 17.617 42.627 1.00 21.45 89 ARG B C 1
ATOM 697 O O . ARG A 1 89 ? 41.879 17.894 41.429 1.00 21.87 89 ARG B O 1
ATOM 705 N N . ALA A 1 90 ? 41.529 18.495 43.567 1.00 22.65 90 ALA B N 1
ATOM 706 C CA . ALA A 1 90 ? 41.309 19.892 43.221 1.00 23.01 90 ALA B CA 1
ATOM 707 C C . ALA A 1 90 ? 42.668 20.564 43.031 1.00 22.02 90 ALA B C 1
ATOM 708 O O . ALA A 1 90 ? 43.672 20.084 43.556 1.00 21.23 90 ALA B O 1
ATOM 710 N N . PRO A 1 91 ? 42.712 21.663 42.260 1.00 22.08 91 PRO B N 1
ATOM 711 C CA . PRO A 1 91 ? 43.933 22.471 42.206 1.00 21.58 91 PRO B CA 1
ATOM 712 C C . PRO A 1 91 ? 44.337 22.919 43.614 1.00 27.50 91 PRO B C 1
ATOM 713 O O . PRO A 1 91 ? 43.471 23.171 44.451 1.00 27.05 91 PRO B O 1
ATOM 717 N N . TYR A 1 92 ? 45.635 23.020 43.868 1.00 23.87 92 TYR B N 1
ATOM 718 C CA . TYR A 1 92 ? 46.128 23.409 45.188 1.00 28.59 92 TYR B CA 1
ATOM 719 C C . TYR A 1 92 ? 45.751 24.840 45.541 1.00 29.29 92 TYR B C 1
ATOM 720 O O . TYR A 1 92 ? 45.475 25.152 46.699 1.00 30.81 92 TYR B O 1
ATOM 729 N N . ASP A 1 93 ? 45.733 25.697 44.525 1.00 26.30 93 ASP B N 1
ATOM 730 C CA . ASP A 1 93 ? 45.468 27.115 44.699 1.00 30.78 93 ASP B CA 1
ATOM 731 C C . ASP A 1 93 ? 45.267 27.770 43.340 1.00 28.47 93 ASP B C 1
ATOM 732 O O . ASP A 1 93 ? 45.317 27.106 42.302 1.00 26.32 93 ASP B O 1
ATOM 737 N N . GLN A 1 94 ? 45.066 29.082 43.346 1.00 27.55 94 GLN B N 1
ATOM 738 C CA . GLN A 1 94 ? 44.759 29.791 42.118 1.00 29.82 94 GLN B CA 1
ATOM 739 C C . GLN A 1 94 ? 45.962 29.847 41.189 1.00 29.31 94 GLN B C 1
ATOM 740 O O . GLN A 1 94 ? 45.811 30.047 39.985 1.00 29.22 94 GLN B O 1
ATOM 746 N N . SER A 1 95 ? 47.160 29.666 41.740 1.00 28.35 95 SER B N 1
ATOM 747 C CA . SER A 1 95 ? 48.356 29.721 40.910 1.00 28.34 95 SER B CA 1
ATOM 748 C C . SER A 1 95 ? 48.340 28.581 39.897 1.00 25.52 95 SER B C 1
ATOM 749 O O . SER A 1 95 ? 48.798 28.740 38.767 1.00 22.73 95 SER B O 1
ATOM 752 N N . GLU A 1 96 ? 47.817 27.432 40.305 1.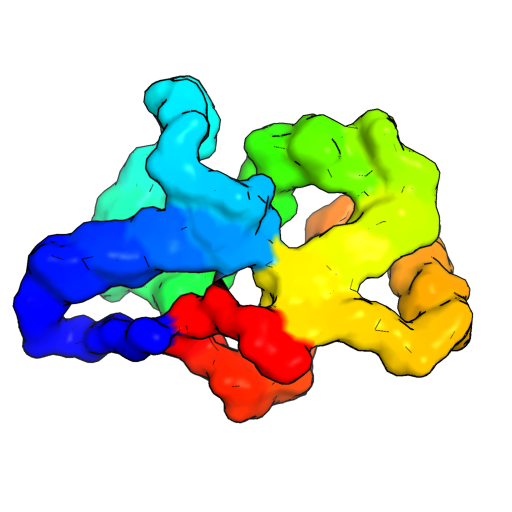00 25.00 96 GLU B N 1
ATOM 753 C CA . GLU A 1 96 ? 47.678 26.305 39.383 1.00 25.43 96 GLU B CA 1
ATOM 754 C C . GLU A 1 96 ? 46.724 26.630 38.235 1.00 24.45 96 GLU B C 1
ATOM 755 O O . GLU A 1 96 ? 46.928 26.195 37.100 1.00 21.55 96 GLU B O 1
ATOM 761 N N . ILE A 1 97 ? 45.690 27.406 38.539 1.00 23.30 97 ILE B N 1
ATOM 762 C CA . ILE A 1 97 ? 44.711 27.807 37.535 1.00 24.97 97 ILE B CA 1
ATOM 763 C C . ILE A 1 97 ? 45.302 28.826 36.561 1.00 24.72 97 ILE B C 1
ATOM 764 O O . ILE A 1 97 ? 45.081 28.740 35.354 1.00 23.24 97 ILE B O 1
ATOM 769 N N . ALA A 1 98 ? 46.053 29.788 37.095 1.00 23.62 98 ALA B N 1
ATOM 770 C CA . ALA A 1 98 ? 46.787 30.749 36.279 1.00 24.29 98 ALA B CA 1
ATOM 771 C C . ALA A 1 98 ? 47.785 30.045 35.362 1.00 21.93 98 ALA B C 1
ATOM 772 O O . ALA A 1 98 ? 47.940 30.396 34.191 1.00 21.71 98 ALA B O 1
ATOM 774 N N . PHE A 1 99 ? 48.469 29.048 35.908 1.00 20.47 99 PHE B N 1
ATOM 775 C CA . PHE A 1 99 ? 49.527 28.365 35.184 1.00 20.46 99 PHE B CA 1
ATOM 776 C C . PHE A 1 99 ? 48.964 27.612 33.978 1.00 18.70 99 PHE B C 1
ATOM 777 O O . PHE A 1 99 ? 49.540 27.631 32.887 1.00 19.21 99 PHE B O 1
ATOM 785 N N . HIS A 1 100 ? 47.828 26.962 34.174 1.00 18.58 100 HIS B N 1
ATOM 786 C CA . HIS A 1 100 ? 47.210 26.188 33.099 1.00 15.79 100 HIS B CA 1
ATOM 787 C C . HIS A 1 100 ? 46.414 27.055 32.118 1.00 19.87 100 HIS B C 1
ATOM 788 O O . HIS A 1 100 ? 46.164 26.658 30.976 1.00 19.98 100 HIS B O 1
ATOM 795 N N . THR A 1 101 ? 46.008 28.233 32.564 1.00 18.57 101 THR B N 1
ATOM 796 C CA . THR A 1 101 ? 45.414 29.193 31.649 1.00 18.44 101 THR B CA 1
ATOM 797 C C . THR A 1 101 ? 46.495 29.619 30.652 1.00 21.23 101 THR B C 1
ATOM 798 O O . THR A 1 101 ? 46.269 29.654 29.443 1.00 21.33 101 THR B O 1
ATOM 802 N N . ASP A 1 102 ? 47.685 29.900 31.163 1.00 18.68 102 ASP B N 1
ATOM 803 C CA . ASP A 1 102 ? 48.817 30.235 30.312 1.00 22.44 102 ASP B CA 1
ATOM 804 C C . ASP A 1 102 ? 49.213 29.047 29.419 1.00 22.95 102 ASP B C 1
ATOM 805 O O . ASP A 1 102 ? 49.504 29.221 28.230 1.00 22.72 102 ASP B O 1
ATOM 810 N N . LEU A 1 103 ? 49.230 27.845 29.993 1.00 18.48 103 LEU B N 1
ATOM 811 C CA . LEU A 1 103 ? 49.548 26.647 29.218 1.00 19.52 103 LEU B CA 1
ATOM 812 C C . LEU A 1 103 ? 48.582 26.502 28.056 1.00 17.93 103 LEU B C 1
ATOM 813 O O . LEU A 1 103 ? 48.989 26.304 26.907 1.00 20.90 103 LEU B O 1
ATOM 818 N N . TYR A 1 104 ? 47.296 26.547 28.357 1.00 16.51 104 TYR B N 1
ATOM 819 C CA . TYR A 1 104 ? 46.287 26.449 27.311 1.00 20.03 104 TYR B CA 1
ATOM 820 C C . TYR A 1 104 ? 46.422 27.539 26.239 1.00 21.77 104 TYR B C 1
ATOM 821 O O . TYR A 1 104 ? 46.363 27.258 25.036 1.00 18.89 104 TYR B O 1
ATOM 830 N N . HIS A 1 105 ? 46.568 28.787 26.682 1.00 20.93 105 HIS B N 1
ATOM 831 C CA . HIS A 1 105 ? 46.662 29.903 25.752 1.00 23.60 105 HIS B CA 1
ATOM 832 C C . HIS A 1 105 ? 47.830 29.709 24.802 1.00 24.67 105 HIS B C 1
ATOM 833 O O . HIS A 1 105 ? 47.791 30.179 23.666 1.00 28.93 105 HIS B O 1
ATOM 840 N N . GLN A 1 106 ? 48.868 29.016 25.266 1.00 22.11 106 GLN B N 1
ATOM 841 C CA . GLN A 1 106 ? 50.076 28.887 24.473 1.00 23.24 106 GLN B CA 1
ATOM 842 C C . GLN A 1 106 ? 50.117 27.606 23.641 1.00 21.40 106 GLN B C 1
ATOM 843 O O . GLN A 1 106 ? 50.677 27.603 22.555 1.00 20.84 106 GLN B O 1
ATOM 849 N N . GLY A 1 107 ? 49.506 26.529 24.129 1.00 19.45 107 GLY B N 1
ATOM 850 C CA . GLY A 1 107 ? 49.674 25.238 23.479 1.00 19.39 107 GLY B CA 1
ATOM 851 C C . GLY A 1 107 ? 48.417 24.577 22.961 1.00 18.75 107 GLY B C 1
ATOM 852 O O . GLY A 1 107 ? 48.486 23.625 22.190 1.00 18.11 107 GLY B O 1
ATOM 853 N N . GLY A 1 108 ? 47.266 25.062 23.401 1.00 18.66 108 GLY B N 1
ATOM 854 C CA . GLY A 1 108 ? 46.007 24.535 22.910 1.00 20.99 108 GLY B CA 1
ATOM 855 C C . GLY A 1 108 ? 45.423 23.419 23.757 1.00 17.31 108 GLY B C 1
ATOM 856 O O . GLY A 1 108 ? 45.963 23.055 24.804 1.00 15.69 108 GLY B O 1
ATOM 857 N N . TYR A 1 109 ? 44.312 22.869 23.272 1.00 15.91 109 TYR B N 1
ATOM 858 C CA . TYR A 1 109 ? 43.532 21.890 24.006 1.00 17.02 109 TYR B CA 1
ATOM 859 C C . TYR A 1 109 ? 44.320 20.627 24.361 1.00 18.07 109 TYR B C 1
ATOM 860 O O . TYR A 1 109 ? 44.371 20.208 25.522 1.00 15.77 109 TYR B O 1
ATOM 869 N N . GLU A 1 110 ? 44.925 20.009 23.351 1.00 15.54 110 GLU B N 1
ATOM 870 C CA . GLU A 1 110 ? 45.589 18.736 23.556 1.00 15.75 110 GLU B CA 1
ATOM 871 C C . GLU A 1 110 ? 46.803 18.885 24.481 1.00 17.25 110 GLU B C 1
ATOM 872 O O . GLU A 1 110 ? 47.049 18.020 25.313 1.00 16.74 110 GLU B O 1
ATOM 878 N N . ALA A 1 111 ? 47.548 19.980 24.333 1.00 15.01 111 ALA B N 1
ATOM 879 C CA . ALA A 1 111 ? 48.678 20.272 25.223 1.00 18.52 111 ALA B CA 1
ATOM 880 C C . ALA A 1 111 ? 48.216 20.340 26.675 1.00 17.38 111 ALA B C 1
ATOM 881 O O . ALA A 1 111 ? 48.823 19.742 27.563 1.00 15.78 111 ALA B O 1
ATOM 883 N N . GLU A 1 112 ? 47.137 21.078 26.909 1.00 13.90 112 GLU B N 1
ATOM 884 C CA . GLU A 1 112 ? 46.543 21.169 28.248 1.00 18.23 112 GLU B CA 1
ATOM 885 C C . GLU A 1 112 ? 46.159 19.796 28.808 1.00 15.29 112 GLU B C 1
ATOM 886 O O . GLU A 1 112 ? 46.568 19.429 29.914 1.00 13.98 112 GLU B O 1
ATOM 892 N N . ILE A 1 113 ? 45.364 19.036 28.056 1.00 14.94 113 ILE B N 1
ATOM 893 C CA . ILE A 1 113 ? 44.924 17.731 28.540 1.00 15.78 113 ILE B CA 1
ATOM 894 C C . ILE A 1 113 ? 46.107 16.797 28.795 1.00 16.07 113 ILE B C 1
ATOM 895 O O . ILE A 1 113 ? 46.173 16.118 29.827 1.00 14.21 113 ILE B O 1
ATOM 900 N N . ASN A 1 114 ? 47.050 16.766 27.859 1.00 14.56 114 ASN B N 1
ATOM 901 C CA . ASN A 1 114 ? 48.174 15.846 27.994 1.00 14.81 114 ASN B CA 1
ATOM 902 C C . ASN A 1 114 ? 49.117 16.245 29.127 1.00 16.27 114 ASN B C 1
ATOM 903 O O . 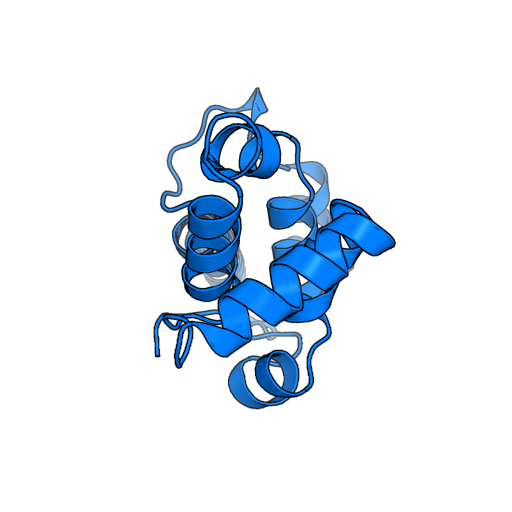ASN A 1 114 ? 49.869 15.414 29.630 1.00 17.67 114 ASN B O 1
ATOM 908 N N . SER A 1 115 ? 49.074 17.504 29.551 1.00 14.50 115 SER B N 1
ATOM 909 C CA . SER A 1 115 ? 49.968 17.913 30.635 1.00 15.06 115 SER B CA 1
ATOM 910 C C . SER A 1 115 ? 49.684 17.089 31.898 1.00 17.04 115 SER B C 1
ATOM 911 O O . SER A 1 115 ? 50.608 16.651 32.577 1.00 17.13 115 SER B O 1
ATOM 914 N N . TYR A 1 116 ? 48.409 16.857 32.190 1.00 14.85 116 TYR B N 1
ATOM 915 C CA . TYR A 1 116 ? 48.028 16.069 33.360 1.00 14.51 116 TYR B CA 1
ATOM 916 C C . TYR A 1 116 ? 48.350 14.596 33.180 1.00 14.32 116 TYR B C 1
ATOM 917 O O . TYR A 1 116 ? 48.859 13.936 34.090 1.00 15.52 116 TYR B O 1
ATOM 926 N N . ILE A 1 117 ? 48.014 14.078 32.008 1.00 14.81 117 ILE B N 1
ATOM 927 C CA . ILE A 1 117 ? 48.088 12.653 31.772 1.00 16.12 117 ILE B CA 1
ATOM 928 C C . ILE A 1 117 ? 49.523 12.148 31.738 1.00 14.32 117 ILE B C 1
ATOM 929 O O . ILE A 1 117 ? 49.793 11.071 32.232 1.00 15.72 117 ILE B O 1
ATOM 934 N N . ASP A 1 118 ? 50.434 12.944 31.191 1.00 16.95 118 ASP B N 1
ATOM 935 C CA . ASP A 1 118 ? 51.837 12.531 31.090 1.00 18.49 118 ASP B CA 1
ATOM 936 C C . ASP A 1 118 ? 52.648 12.978 32.297 1.00 17.45 118 ASP B C 1
ATOM 937 O O . ASP A 1 118 ? 53.855 12.735 32.360 1.00 16.78 118 ASP B O 1
ATOM 942 N N . SER A 1 119 ? 51.989 13.621 33.260 1.00 13.94 119 SER B N 1
ATOM 943 C CA . SE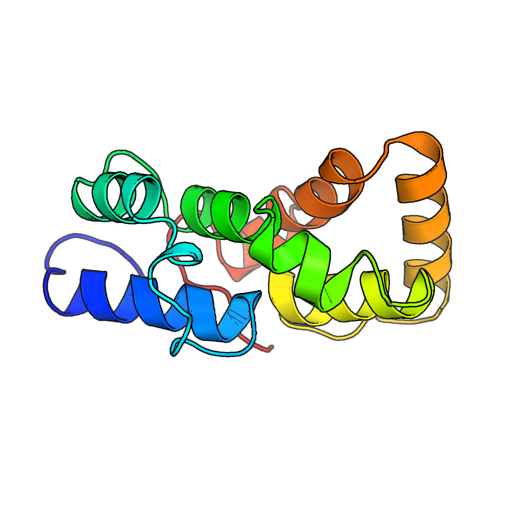R A 1 119 ? 52.712 14.241 34.366 1.00 17.49 119 SER B CA 1
ATOM 944 C C . SER A 1 119 ? 53.356 13.215 35.296 1.00 16.90 119 SER B C 1
ATOM 945 O O . SER A 1 119 ? 52.854 12.103 35.472 1.00 16.21 119 SER B O 1
ATOM 948 N N . VAL A 1 120 ? 54.473 13.602 35.897 1.00 16.45 120 VAL B N 1
ATOM 949 C CA . VAL A 1 120 ? 55.089 12.812 36.952 1.00 17.06 120 VAL B CA 1
ATOM 950 C C . VAL A 1 120 ? 54.079 12.483 38.048 1.00 17.82 120 VAL B C 1
ATOM 951 O O . VAL A 1 120 ? 54.081 11.368 38.588 1.00 17.14 120 VAL B O 1
ATOM 955 N N . GLU A 1 121 ? 53.221 13.448 38.383 1.00 15.74 121 GLU B N 1
ATOM 956 C CA . GLU A 1 121 ? 52.236 13.229 39.436 1.00 17.30 121 GLU B CA 1
ATOM 957 C C . GLU A 1 121 ? 51.271 12.117 39.051 1.00 18.20 121 GLU B C 1
ATOM 958 O O . GLU A 1 121 ? 50.913 11.282 39.877 1.00 19.69 121 GLU B O 1
ATOM 964 N N . TYR A 1 122 ? 50.842 12.112 37.797 1.00 16.82 122 TYR B N 1
ATOM 965 C CA . TYR A 1 122 ? 49.967 11.043 37.311 1.00 17.19 122 TYR B CA 1
ATOM 966 C C . TYR A 1 122 ? 50.699 9.696 37.342 1.00 18.23 122 TYR B C 1
ATOM 967 O O . TYR A 1 122 ? 50.173 8.677 37.818 1.00 20.11 122 TYR B O 1
ATOM 976 N N . THR A 1 123 ? 51.924 9.696 36.831 1.00 18.17 123 THR B N 1
ATOM 977 C CA . THR A 1 123 ? 52.741 8.488 36.790 1.00 18.71 123 THR B CA 1
ATOM 978 C C . THR A 1 123 ? 52.937 7.927 38.195 1.00 21.63 123 THR B C 1
ATOM 979 O O . THR A 1 123 ? 52.790 6.726 38.434 1.00 21.10 123 THR B O 1
ATOM 983 N N . GLU A 1 124 ? 53.257 8.814 39.129 1.00 21.56 124 GLU B N 1
ATOM 984 C CA . GLU A 1 124 ? 53.512 8.443 40.513 1.00 25.16 124 GLU B CA 1
ATOM 985 C C . GLU A 1 124 ? 52.314 7.789 41.182 1.00 25.84 124 GLU B C 1
ATOM 986 O O . GLU A 1 124 ? 52.441 6.805 41.919 1.00 25.67 124 GLU B O 1
ATOM 992 N N . ASN A 1 125 ? 51.144 8.365 40.959 1.00 22.43 125 ASN B N 1
ATOM 993 C CA . ASN A 1 125 ? 49.953 7.912 41.657 1.00 24.30 125 ASN B CA 1
ATOM 994 C C . ASN A 1 125 ? 49.233 6.766 40.965 1.00 24.41 125 ASN B C 1
ATOM 995 O O . ASN A 1 125 ? 48.755 5.841 41.626 1.00 28.67 125 ASN B O 1
ATOM 1000 N N . PHE A 1 126 ? 49.174 6.817 39.639 1.00 20.94 126 PHE B N 1
ATOM 1001 C CA . PHE A 1 126 ? 48.422 5.823 38.868 1.00 24.22 126 PHE B CA 1
ATOM 1002 C C . PHE A 1 126 ? 49.266 4.944 37.941 1.00 23.64 126 PHE B C 1
ATOM 1003 O O . PHE A 1 126 ? 48.964 3.765 37.755 1.00 24.71 126 PHE B O 1
ATOM 1011 N N . GLY A 1 127 ? 50.308 5.513 37.345 1.00 24.04 127 GLY B N 1
ATOM 1012 C CA . GLY A 1 127 ? 51.114 4.781 36.383 1.00 21.97 127 GLY B CA 1
ATOM 1013 C C . GLY A 1 127 ? 50.319 4.425 35.138 1.00 24.29 127 GLY B C 1
ATOM 1014 O O . GLY A 1 127 ? 49.309 5.055 34.840 1.00 21.96 127 GLY B O 1
ATOM 1015 N N . ASP A 1 128 ? 50.749 3.393 34.419 1.00 22.25 128 ASP B N 1
ATOM 1016 C CA . ASP A 1 128 ? 50.124 3.057 33.143 1.00 24.73 128 ASP B CA 1
ATOM 1017 C C . ASP A 1 128 ? 48.893 2.157 33.278 1.00 22.85 128 ASP B C 1
ATOM 1018 O O . ASP A 1 128 ? 48.110 2.041 32.337 1.00 21.73 128 ASP B O 1
ATOM 1023 N N . TRP A 1 129 ? 48.713 1.535 34.441 1.00 23.01 129 TRP B N 1
ATOM 1024 C CA . TRP A 1 129 ? 47.770 0.418 34.548 1.00 24.04 129 TRP B CA 1
ATOM 1025 C C . TRP A 1 129 ? 46.734 0.513 35.668 1.00 24.58 129 TRP B C 1
ATOM 1026 O O . TRP A 1 129 ? 45.936 -0.398 35.857 1.00 27.31 129 TRP B O 1
ATOM 1037 N N . VAL A 1 130 ? 46.742 1.615 36.407 1.00 25.62 130 VAL B N 1
ATOM 1038 C CA . VAL A 1 130 ? 45.742 1.839 37.444 1.00 21.08 130 VAL B CA 1
ATOM 1039 C C . VAL A 1 130 ? 44.732 2.910 37.010 1.00 25.08 130 VAL B C 1
ATOM 1040 O O . VAL A 1 130 ? 45.119 3.974 36.519 1.00 19.92 130 VAL B O 1
ATOM 1044 N N . VAL A 1 131 ? 43.441 2.626 37.178 1.00 22.68 131 VAL B N 1
ATOM 1045 C CA . VAL A 1 131 ? 42.416 3.637 36.922 1.00 22.82 131 VAL B CA 1
ATOM 1046 C C . VAL A 1 131 ? 42.544 4.806 37.895 1.00 20.26 131 VAL B C 1
ATOM 1047 O O . VAL A 1 131 ? 42.579 4.613 39.105 1.00 22.70 131 VAL B O 1
ATOM 1051 N N . PRO A 1 132 ? 42.593 6.035 37.364 1.00 20.70 132 PRO B N 1
ATOM 1052 C CA . PRO A 1 132 ? 42.649 7.209 38.236 1.00 21.55 132 PRO B CA 1
ATOM 1053 C C . PRO A 1 132 ? 41.472 7.216 39.197 1.00 21.93 132 PRO B C 1
ATOM 1054 O O . PRO A 1 132 ? 40.381 6.740 38.857 1.00 21.72 132 PRO B O 1
ATOM 1058 N N . TYR A 1 133 ? 41.697 7.736 40.395 1.00 23.12 133 TYR B N 1
ATOM 1059 C CA . TYR A 1 133 ? 40.636 7.825 41.391 1.00 27.66 133 TYR B CA 1
ATOM 1060 C C . TYR A 1 133 ? 40.794 9.100 42.204 1.00 26.45 133 TYR B C 1
ATOM 1061 O O . TYR A 1 133 ? 41.862 9.712 42.215 1.00 24.55 133 TYR B O 1
ATOM 1070 N N . PHE A 1 134 ? 39.735 9.511 42.890 1.00 27.54 134 PHE B N 1
ATOM 1071 C CA . PHE A 1 134 ? 39.842 10.736 43.663 1.00 29.58 134 PHE B CA 1
ATOM 1072 C C . PHE A 1 134 ? 40.687 10.528 44.912 1.00 31.63 134 PHE B C 1
ATOM 1073 O O . PHE A 1 134 ? 40.434 9.622 45.705 1.00 35.38 134 PHE B O 1
ATOM 1081 N N . ARG A 1 135 ? 41.697 11.376 45.077 1.00 27.94 135 ARG B N 1
ATOM 1082 C CA . ARG A 1 135 ? 42.666 11.225 46.157 1.00 32.29 135 ARG B CA 1
ATOM 1083 C C . ARG A 1 135 ? 42.402 12.197 47.307 1.00 33.19 135 ARG B C 1
ATOM 1084 O O . ARG A 1 135 ? 42.115 13.375 47.081 1.00 41.91 135 ARG B O 1
#

Solvent-accessible surface area: 7002 Å² total; per-residue (Å²): 110,94,97,48,216,88,18,145,133,69,9,68,34,8,3,61,7,0,1,110,30,0,2,51,41,16,163,32,141,102,174,54,74,49,84,93,13,10,60,81,8,110,50,85,132,33,12,1,24,57,0,0,55,32,1,0,44,13,102,21,0,47,96,106,16,34,100,105,42,82,52,72,99,0,0,47,17,0,6,58,25,0,6,0,21,48,22,151,78,118,74,30,27,48,133,14,29,88,42,53,124,164,46,26,15,80,42,0,0,39,35,3,0,82,29,117,38,0,69,137,55,7,19,62,86,26,7,3,111,125,96

Secondary structure (DSSP, 8-state):
-B-SSS-SHHHHHHHHHHHHHHHS-S---TTTS-HHHHHHHHTTSS-HHHHHHHHHTSHHHIIIIITTS-HHHHHHHHIIIIISS--SSHHHHHHHHHHHHHH-HHHHHHHHHTSHHHHHHTTTTB-----

Foldseek 3Di:
DWDDPPDPVPLVVLQQLLCCQQVVGNDDDPVLDPVVVSVCVRVVNFFSLVSNLCNCVDPSVCVRQNDPDDQLSSLQSLCCRLLQEGDPDCVSSVVLVVQCVVPNDSSSNVCSSVDPSSCVPANGTRRHHHD

Radius of gyration: 14.41 Å; Cα contacts (8 Å, |Δi|>4): 155; chains: 1; bounding box: 30×43×27 Å

Nearest PDB structures (foldseek):
  3nph-assembly1_B  TM=1.008E+00  e=6.469E-24  Synechocystis sp. PCC 6803
  8tro-assembly1_c  TM=9.652E-01  e=1.391E-19  Synechocystis sp. PCC 6803
  3pru-assembly4_D  TM=9.719E-01  e=1.687E-15  Synechocystis sp. PCC 6803
  8to5-assembly1_b  TM=9.539E-01  e=2.004E-15  Synechocystis sp. PCC 6803
  8tro-assembly1_b  TM=9.545E-01  e=6.679E-15  Synechocystis sp. PCC 6803